Protein AF-A0A5Q0SI16-F1 (afdb_monomer_lite)

Secondary structure (DSSP, 8-state):
---HHHHTT--HHHHHHHHHHHHHHHHHHHHHHHH--S-EEEEEEEEEE--GGG--SS---TTS-EEEETTTTEEEE-EEEEEEEEEETTTTEEEEEEEEEEPPP-----

Radius of gyration: 18.66 Å; chains: 1; bounding box: 46×43×45 Å

Sequence (110 aa):
MKNISETFNLDYNLLKALEEVEKAWTNYLDKLRELIKGPVVIIIDDTFDHKEYARARNRASGQGNYIMCQAHKRFESGVQLLTIAIYDLNTKKAYMIGAFPYATREMYEW

Structure (mmCIF, N/CA/C/O backbone):
data_AF-A0A5Q0SI16-F1
#
_entry.id   AF-A0A5Q0SI16-F1
#
loop_
_atom_site.group_PDB
_atom_site.id
_atom_site.type_symbol
_atom_site.label_atom_id
_atom_site.label_alt_id
_atom_site.label_comp_id
_atom_site.label_asym_id
_atom_site.label_entity_id
_atom_site.label_seq_id
_atom_site.pdbx_PDB_ins_code
_atom_site.Cartn_x
_atom_site.Cartn_y
_atom_site.Cartn_z
_atom_site.occupancy
_atom_site.B_iso_or_equiv
_atom_site.auth_seq_id
_atom_site.auth_comp_id
_atom_site.auth_asym_id
_atom_site.auth_atom_id
_atom_site.pdbx_PDB_model_num
ATOM 1 N N . MET A 1 1 ? 31.672 2.488 -5.696 1.00 45.72 1 MET A N 1
ATOM 2 C CA . MET A 1 1 ? 30.227 2.186 -5.805 1.00 45.72 1 MET A CA 1
ATOM 3 C C . MET A 1 1 ? 29.575 3.362 -6.502 1.00 45.72 1 MET A C 1
ATOM 5 O O . MET A 1 1 ? 29.783 4.470 -6.030 1.00 45.72 1 MET A O 1
ATOM 9 N N . LYS A 1 2 ? 28.863 3.155 -7.617 1.00 50.09 2 LYS A N 1
ATOM 10 C CA . LYS A 1 2 ? 27.976 4.205 -8.146 1.00 50.09 2 LYS A CA 1
ATOM 11 C C . LYS A 1 2 ? 26.881 4.472 -7.119 1.00 50.09 2 LYS A C 1
ATOM 13 O O . LYS A 1 2 ? 26.441 3.527 -6.461 1.00 50.09 2 LYS A O 1
ATOM 18 N N . ASN A 1 3 ? 26.465 5.725 -6.967 1.00 72.19 3 ASN A N 1
ATOM 19 C CA . ASN A 1 3 ? 25.326 6.039 -6.112 1.00 72.19 3 ASN A CA 1
ATOM 20 C C . ASN A 1 3 ? 24.089 5.294 -6.654 1.00 72.19 3 ASN A C 1
ATOM 22 O O . ASN A 1 3 ? 23.943 5.112 -7.867 1.00 72.19 3 ASN A O 1
ATOM 26 N N . ILE A 1 4 ? 23.211 4.812 -5.775 1.00 69.88 4 ILE A N 1
ATOM 27 C CA . ILE A 1 4 ? 21.959 4.157 -6.181 1.00 69.88 4 ILE A CA 1
ATOM 28 C C . ILE A 1 4 ? 21.154 5.114 -7.072 1.00 69.88 4 ILE A C 1
ATOM 30 O O . ILE A 1 4 ? 20.656 4.695 -8.113 1.00 69.88 4 ILE A O 1
ATOM 34 N N . SER A 1 5 ? 21.127 6.412 -6.753 1.00 71.75 5 SER A N 1
ATOM 35 C CA . SER A 1 5 ? 20.480 7.420 -7.602 1.00 71.75 5 SER A CA 1
ATOM 36 C C . SER A 1 5 ? 21.084 7.495 -9.007 1.00 71.75 5 SER A C 1
ATOM 38 O O . SER A 1 5 ? 20.343 7.507 -9.980 1.00 71.75 5 SER A O 1
ATOM 40 N N . GLU A 1 6 ? 22.411 7.451 -9.145 1.00 71.44 6 GLU A N 1
ATOM 41 C CA . GLU A 1 6 ? 23.097 7.419 -10.448 1.00 71.44 6 GLU A CA 1
ATOM 42 C C . GLU A 1 6 ? 22.827 6.119 -11.215 1.00 71.44 6 GLU A C 1
ATOM 44 O O . GLU A 1 6 ? 22.745 6.116 -12.441 1.00 71.44 6 GLU A O 1
ATOM 49 N N . THR A 1 7 ? 22.686 5.002 -10.498 1.00 74.81 7 THR A N 1
ATOM 50 C CA . THR A 1 7 ? 22.415 3.679 -11.082 1.00 74.81 7 THR A CA 1
ATOM 51 C C . THR A 1 7 ? 21.004 3.606 -11.660 1.00 74.81 7 THR A C 1
ATOM 53 O O . THR A 1 7 ? 20.804 3.021 -12.722 1.00 74.81 7 THR A O 1
ATOM 56 N N . PHE A 1 8 ? 20.041 4.235 -10.988 1.00 75.31 8 PHE A N 1
ATOM 5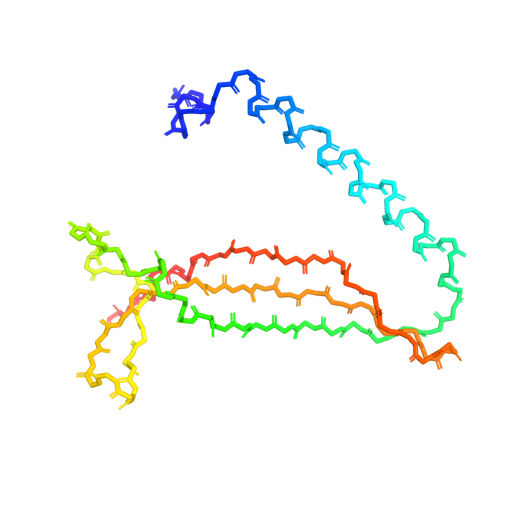7 C CA . PHE A 1 8 ? 18.641 4.301 -11.409 1.00 75.31 8 PHE A CA 1
ATOM 58 C C . PHE A 1 8 ? 18.285 5.600 -12.147 1.00 75.31 8 PHE A C 1
ATOM 60 O O . PHE A 1 8 ? 17.120 5.816 -12.468 1.00 75.31 8 PHE A O 1
ATOM 67 N N . ASN A 1 9 ? 19.277 6.447 -12.439 1.00 81.00 9 ASN A N 1
ATOM 68 C CA . ASN A 1 9 ? 19.109 7.744 -13.096 1.00 81.00 9 ASN A CA 1
ATOM 69 C C . ASN A 1 9 ? 18.030 8.626 -12.425 1.00 81.00 9 ASN A C 1
ATOM 71 O O . ASN A 1 9 ? 17.244 9.287 -13.104 1.00 81.00 9 ASN A O 1
ATOM 75 N N . LEU A 1 10 ? 17.977 8.595 -11.087 1.00 82.62 10 LEU A N 1
ATOM 76 C CA . LEU A 1 10 ? 17.044 9.374 -10.277 1.00 82.62 10 LEU A CA 1
ATOM 77 C C . LEU A 1 10 ? 17.579 10.797 -10.131 1.00 82.62 10 LEU A C 1
ATOM 79 O O . LEU A 1 10 ? 18.621 11.011 -9.505 1.00 82.62 10 LEU A O 1
ATOM 83 N N . ASP A 1 11 ? 16.864 11.767 -10.692 1.00 87.81 11 ASP A N 1
ATOM 84 C CA . ASP A 1 11 ? 17.185 13.172 -10.479 1.00 87.81 11 ASP A CA 1
ATOM 85 C C . ASP A 1 11 ? 16.697 13.672 -9.107 1.00 87.81 11 ASP A C 1
ATOM 87 O O . ASP A 1 11 ? 15.955 13.004 -8.381 1.00 87.81 11 ASP A O 1
ATOM 91 N N . TYR A 1 12 ? 17.138 14.873 -8.735 1.00 83.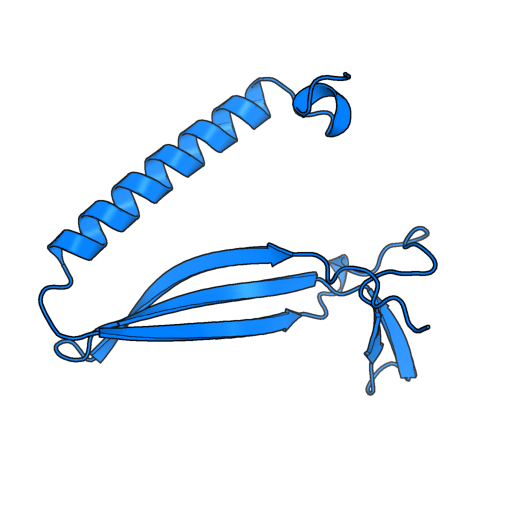50 12 TYR A N 1
ATOM 92 C CA . TYR A 1 12 ? 16.783 15.485 -7.457 1.00 83.50 12 TYR A CA 1
ATOM 93 C C . TYR A 1 12 ? 15.270 15.694 -7.282 1.00 83.50 12 TYR A C 1
ATOM 95 O O . TYR A 1 12 ? 14.756 15.551 -6.173 1.00 83.50 12 TYR A O 1
ATOM 103 N N . ASN A 1 13 ? 14.543 16.003 -8.359 1.00 88.12 13 ASN A N 1
ATOM 104 C CA . ASN A 1 13 ? 13.099 16.215 -8.285 1.00 88.12 13 ASN A CA 1
ATOM 105 C C . ASN A 1 13 ? 12.374 14.901 -7.994 1.00 88.12 13 ASN A C 1
ATOM 107 O O . ASN A 1 13 ? 11.445 14.879 -7.189 1.00 88.12 13 ASN A O 1
ATOM 111 N N . LEU A 1 14 ? 12.829 13.803 -8.597 1.00 86.25 14 LEU A N 1
ATOM 112 C CA . LEU A 1 14 ? 12.304 12.472 -8.333 1.00 86.25 14 LEU A CA 1
ATOM 113 C C . LEU A 1 14 ? 12.601 12.029 -6.898 1.00 86.25 14 LEU A C 1
ATOM 115 O O . LEU A 1 14 ? 11.709 11.518 -6.229 1.00 86.25 14 LEU A O 1
ATOM 119 N N . LEU A 1 15 ? 13.810 12.282 -6.389 1.00 86.31 15 LEU A N 1
ATOM 120 C CA . LEU A 1 15 ? 14.147 12.001 -4.987 1.00 86.31 15 LEU A CA 1
ATOM 121 C C . LEU A 1 15 ? 13.258 12.788 -4.017 1.00 86.31 15 LEU A C 1
ATOM 123 O O . LEU A 1 15 ? 12.743 12.219 -3.057 1.00 86.31 15 LEU A O 1
ATOM 127 N N . LYS A 1 16 ? 13.018 14.071 -4.296 1.00 89.75 16 LYS A N 1
ATOM 128 C CA . LYS A 1 16 ? 12.120 14.903 -3.490 1.00 89.75 16 LYS A CA 1
ATOM 129 C C . LYS A 1 16 ? 10.673 14.401 -3.533 1.00 89.75 16 LYS A C 1
ATOM 131 O O . LYS A 1 16 ? 10.017 14.345 -2.499 1.00 89.75 16 LYS A O 1
ATOM 136 N N . ALA A 1 17 ? 10.187 13.997 -4.706 1.00 89.38 17 ALA A N 1
ATOM 137 C CA . ALA A 1 17 ? 8.854 13.415 -4.842 1.00 89.38 17 ALA A CA 1
ATOM 138 C C . ALA A 1 17 ? 8.718 12.107 -4.043 1.00 89.38 17 ALA A C 1
ATOM 140 O O . ALA A 1 17 ? 7.698 11.892 -3.394 1.00 89.38 17 ALA A O 1
ATOM 141 N N . LEU A 1 18 ? 9.750 11.255 -4.036 1.00 88.12 18 LEU A N 1
ATOM 142 C CA . LEU A 1 18 ? 9.771 10.035 -3.222 1.00 88.12 18 LEU A CA 1
ATOM 143 C C . LEU A 1 18 ? 9.723 10.345 -1.720 1.00 88.12 18 LEU A C 1
ATOM 145 O O . LEU A 1 18 ? 8.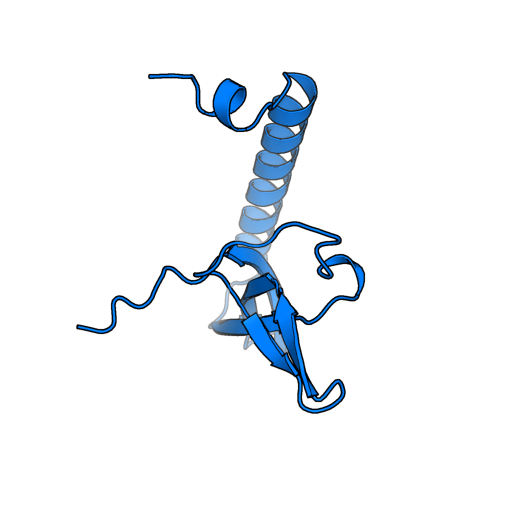971 9.697 -0.998 1.00 88.12 18 LEU A O 1
ATOM 149 N N . GLU A 1 19 ? 10.455 11.361 -1.258 1.00 89.69 19 GLU A N 1
ATOM 150 C CA . GLU A 1 19 ? 10.413 11.809 0.141 1.00 89.69 19 GLU A CA 1
ATOM 151 C C . GLU A 1 19 ? 9.016 12.329 0.535 1.00 89.69 19 GLU A C 1
ATOM 153 O O . GLU A 1 19 ? 8.513 12.050 1.625 1.00 89.69 19 GLU A O 1
ATOM 158 N N . GLU A 1 20 ? 8.351 13.076 -0.349 1.00 93.81 20 GLU A N 1
ATOM 159 C CA . GLU A 1 20 ? 6.977 13.541 -0.122 1.00 93.81 20 GLU A CA 1
ATOM 160 C C . GLU A 1 20 ? 5.979 12.375 -0.064 1.00 93.81 20 GLU A C 1
ATOM 162 O O . GLU A 1 20 ? 5.102 12.360 0.806 1.00 93.81 20 GLU A O 1
ATOM 167 N N . VAL A 1 21 ? 6.143 11.370 -0.931 1.00 89.88 21 VAL A N 1
ATOM 168 C CA . VAL A 1 21 ? 5.352 10.131 -0.900 1.00 89.88 21 VAL A CA 1
ATOM 169 C C . VAL A 1 21 ? 5.580 9.374 0.408 1.00 89.88 21 VAL A C 1
ATOM 171 O O . VAL A 1 21 ? 4.606 8.959 1.032 1.00 89.88 21 VAL A O 1
ATOM 174 N N . GLU A 1 22 ? 6.822 9.241 0.873 1.00 90.06 22 GLU A N 1
ATOM 175 C CA . GLU A 1 22 ? 7.157 8.586 2.145 1.00 90.06 22 GLU A CA 1
ATOM 176 C C . GLU A 1 22 ? 6.514 9.295 3.347 1.00 90.06 22 GLU A C 1
ATOM 178 O O . GLU A 1 22 ? 5.928 8.652 4.226 1.00 90.06 22 GLU A O 1
ATOM 183 N N . LYS A 1 23 ? 6.547 10.632 3.373 1.00 94.62 23 LYS A N 1
ATOM 184 C CA . LYS A 1 23 ? 5.883 11.429 4.418 1.00 94.62 23 LYS A CA 1
ATOM 185 C C . LYS A 1 23 ? 4.369 11.250 4.394 1.00 94.62 23 LYS A C 1
ATOM 187 O O . LYS A 1 23 ? 3.755 11.042 5.441 1.00 94.62 23 LYS A O 1
ATOM 192 N N . ALA A 1 24 ? 3.754 11.321 3.214 1.00 93.00 24 ALA A N 1
ATOM 193 C CA . ALA A 1 24 ? 2.316 11.109 3.059 1.00 93.00 24 ALA A CA 1
ATOM 194 C C . ALA A 1 24 ? 1.910 9.694 3.495 1.00 93.00 24 ALA A C 1
ATOM 196 O O . ALA A 1 24 ? 0.903 9.521 4.185 1.00 93.00 24 ALA A O 1
ATOM 197 N N . TRP A 1 25 ? 2.729 8.707 3.139 1.00 91.56 25 TRP A N 1
ATOM 198 C CA . TRP A 1 25 ? 2.558 7.315 3.514 1.00 91.56 25 TRP A CA 1
ATOM 199 C C . TRP A 1 25 ? 2.610 7.112 5.033 1.00 91.56 25 TRP A C 1
ATOM 201 O O . TRP A 1 25 ? 1.700 6.524 5.615 1.00 91.56 25 TRP A O 1
ATOM 211 N N . THR A 1 26 ? 3.617 7.681 5.695 1.00 92.62 26 THR A N 1
ATOM 212 C CA . THR A 1 26 ? 3.757 7.636 7.160 1.00 92.62 26 THR A CA 1
ATOM 213 C C . THR A 1 26 ? 2.543 8.258 7.855 1.00 92.62 26 THR A C 1
ATOM 215 O O . THR A 1 26 ? 1.914 7.622 8.699 1.00 92.62 26 THR A O 1
ATOM 218 N N . ASN A 1 27 ? 2.124 9.450 7.417 1.00 95.81 27 ASN A N 1
ATOM 219 C CA . ASN A 1 27 ? 0.941 10.126 7.956 1.00 95.81 27 ASN A CA 1
ATOM 220 C C . ASN A 1 27 ? -0.349 9.305 7.783 1.00 95.81 27 ASN A C 1
ATOM 222 O O . ASN A 1 27 ? -1.248 9.364 8.624 1.00 95.81 27 ASN A O 1
ATOM 226 N N . TYR A 1 28 ? -0.476 8.565 6.679 1.00 92.69 28 TYR A N 1
ATOM 227 C CA . TYR A 1 28 ? -1.606 7.668 6.453 1.00 92.69 28 TYR A CA 1
ATOM 228 C C . TYR A 1 28 ? -1.618 6.508 7.458 1.00 92.69 28 TYR A C 1
ATOM 230 O O . TYR A 1 28 ? -2.660 6.236 8.060 1.00 92.69 28 TYR A O 1
ATOM 238 N N . LEU A 1 29 ? -0.468 5.869 7.683 1.00 91.88 29 LEU A N 1
ATOM 239 C CA . LEU A 1 29 ? -0.329 4.776 8.648 1.00 91.88 29 LEU A CA 1
ATOM 240 C C . LEU A 1 29 ? -0.645 5.214 10.080 1.00 91.88 29 LEU A C 1
ATOM 242 O O . LEU A 1 29 ? -1.358 4.502 10.792 1.00 91.88 29 LEU A O 1
ATOM 246 N N . ASP A 1 30 ? -0.184 6.396 10.485 1.00 94.31 30 ASP A N 1
ATOM 247 C CA . ASP A 1 30 ? -0.476 6.944 11.812 1.00 94.31 30 ASP A CA 1
ATOM 248 C C . ASP A 1 30 ? -1.982 7.152 12.012 1.00 94.31 30 ASP A C 1
ATOM 250 O O . ASP A 1 30 ? -2.553 6.706 13.012 1.00 94.31 30 ASP A O 1
ATOM 254 N N . LYS A 1 31 ? -2.672 7.713 11.010 1.00 93.88 31 LYS A N 1
ATOM 255 C CA . LYS A 1 31 ? -4.136 7.863 11.041 1.00 93.88 31 LYS A CA 1
ATOM 256 C C . LYS A 1 31 ? -4.865 6.524 11.086 1.00 93.88 31 LYS A C 1
ATOM 258 O O . LYS A 1 31 ? -5.857 6.396 11.802 1.00 93.88 31 LYS A O 1
ATOM 263 N N . LEU A 1 32 ? -4.396 5.512 10.353 1.00 91.12 32 LEU A N 1
ATOM 264 C CA . LEU A 1 32 ? -4.977 4.169 10.436 1.00 91.12 32 LEU A CA 1
ATOM 265 C C . LEU A 1 32 ? -4.828 3.575 11.839 1.00 91.12 32 LEU A C 1
ATOM 267 O O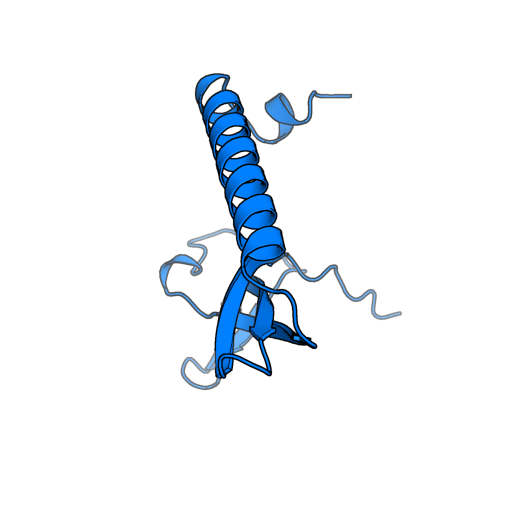 . LEU A 1 32 ? -5.774 2.975 12.345 1.00 91.12 32 LEU A O 1
ATOM 271 N N . ARG A 1 33 ? -3.684 3.773 12.499 1.00 89.88 33 ARG A N 1
ATOM 272 C CA . ARG A 1 33 ? -3.454 3.319 13.880 1.00 89.88 33 ARG A CA 1
ATOM 273 C C . ARG A 1 33 ? -4.355 4.035 14.890 1.00 89.88 33 ARG A C 1
ATOM 275 O O . ARG A 1 33 ? -4.757 3.468 15.913 1.00 89.88 33 ARG A O 1
ATOM 282 N N . GLU A 1 34 ? -4.688 5.292 14.631 1.00 93.31 34 GLU A N 1
ATOM 283 C CA . GLU A 1 34 ? -5.680 6.019 15.419 1.00 93.31 34 GLU A CA 1
ATOM 284 C C . GLU A 1 34 ? -7.094 5.474 15.205 1.00 93.31 34 GLU A C 1
ATOM 286 O O . GLU A 1 34 ? -7.829 5.307 16.176 1.00 93.31 34 GLU A O 1
ATOM 291 N N . LEU A 1 35 ? -7.447 5.142 13.966 1.00 91.88 35 LEU A N 1
ATOM 292 C CA . LEU A 1 35 ? -8.775 4.673 13.580 1.00 91.88 35 LEU A CA 1
ATOM 293 C C . LEU A 1 35 ? -9.059 3.229 14.031 1.00 91.88 35 LEU A C 1
ATOM 295 O O . LEU A 1 35 ? -10.151 2.919 14.506 1.00 91.88 35 LEU A O 1
ATOM 299 N N . ILE A 1 36 ? -8.082 2.337 13.877 1.00 91.25 36 ILE A N 1
ATOM 300 C CA . ILE A 1 36 ? -8.243 0.895 14.062 1.00 91.25 36 ILE A CA 1
ATOM 301 C C . ILE A 1 36 ? -7.821 0.525 15.484 1.00 91.25 36 ILE A C 1
ATOM 303 O O . ILE A 1 36 ? -6.640 0.388 15.794 1.00 91.25 36 ILE A O 1
ATOM 307 N N . LYS A 1 37 ? -8.807 0.389 16.375 1.00 90.00 37 LYS A N 1
ATOM 308 C CA . LYS A 1 37 ? -8.595 0.032 17.793 1.00 90.00 37 LYS A CA 1
ATOM 309 C C . LYS A 1 37 ? -8.865 -1.439 18.117 1.00 90.00 37 LYS A C 1
ATOM 311 O O . LYS A 1 37 ? -8.548 -1.889 19.213 1.00 90.00 37 LYS A O 1
ATOM 316 N N . GLY A 1 38 ? -9.505 -2.152 17.195 1.00 87.44 38 GLY A N 1
ATOM 317 C CA . GLY A 1 38 ? -9.994 -3.513 17.381 1.00 87.44 38 GLY A CA 1
ATOM 318 C C . GLY A 1 38 ? -9.084 -4.597 16.811 1.00 87.44 38 GLY A C 1
ATOM 319 O O . GLY A 1 38 ? -8.025 -4.300 16.259 1.00 87.44 38 GLY A O 1
ATOM 320 N N . PRO A 1 39 ? -9.511 -5.865 16.916 1.00 92.88 39 PRO A N 1
ATOM 321 C CA . PRO A 1 39 ? -8.831 -6.962 16.251 1.00 92.88 39 PRO A CA 1
ATOM 322 C C . PRO A 1 39 ? -8.899 -6.796 14.726 1.00 92.88 39 PRO A C 1
ATOM 324 O O . PRO A 1 39 ? -9.918 -6.389 14.162 1.00 92.88 39 PRO A O 1
ATOM 327 N N . VAL A 1 40 ? -7.799 -7.142 14.063 1.00 93.88 40 VAL A N 1
ATOM 328 C CA . VAL A 1 40 ? -7.623 -6.999 12.615 1.00 93.88 40 VAL A CA 1
ATOM 329 C C . VAL A 1 40 ? -7.264 -8.327 11.968 1.00 93.88 40 VAL A C 1
ATOM 331 O O . VAL A 1 40 ? -6.645 -9.186 12.594 1.00 93.88 40 VAL A O 1
ATOM 334 N N . VAL A 1 41 ? -7.604 -8.465 10.691 1.00 94.88 41 VAL A N 1
ATOM 335 C CA . VAL A 1 41 ? -7.059 -9.491 9.797 1.00 94.88 41 VAL A CA 1
ATOM 336 C C . VAL A 1 41 ? -6.129 -8.804 8.807 1.00 94.88 41 VAL A C 1
ATOM 338 O O . VAL A 1 41 ? -6.500 -7.797 8.208 1.00 94.88 41 VAL A O 1
ATOM 341 N N . ILE A 1 42 ? -4.926 -9.342 8.634 1.00 92.06 42 ILE A N 1
ATOM 342 C CA . ILE A 1 42 ? -4.002 -8.888 7.595 1.00 92.06 42 ILE A CA 1
ATOM 343 C C . ILE A 1 42 ? -4.250 -9.748 6.361 1.00 92.06 42 ILE A C 1
ATOM 345 O O . ILE A 1 42 ? -4.149 -10.972 6.421 1.00 92.06 42 ILE A O 1
ATOM 349 N N . ILE A 1 43 ? -4.593 -9.097 5.258 1.00 90.62 43 ILE A N 1
ATOM 350 C CA . ILE A 1 43 ? -4.746 -9.716 3.948 1.00 90.62 43 ILE A CA 1
ATOM 351 C C . ILE A 1 43 ? -3.469 -9.417 3.177 1.00 90.62 43 ILE A C 1
ATOM 353 O O . ILE A 1 43 ? -3.129 -8.253 2.961 1.00 90.62 43 ILE A O 1
ATOM 357 N N . ILE A 1 44 ? -2.766 -10.475 2.793 1.00 87.19 44 ILE A N 1
ATOM 358 C CA . ILE A 1 44 ? -1.622 -10.409 1.893 1.00 87.19 44 ILE A CA 1
ATOM 359 C C . ILE A 1 44 ? -2.078 -11.066 0.604 1.00 87.19 44 ILE A C 1
ATOM 361 O O . ILE A 1 44 ? -2.419 -12.248 0.601 1.00 87.19 44 ILE A O 1
ATOM 365 N N . ASP A 1 45 ? -2.126 -10.275 -0.455 1.00 83.12 45 ASP A N 1
ATOM 366 C CA . ASP A 1 45 ? -2.505 -10.724 -1.779 1.00 83.12 45 ASP A CA 1
ATOM 367 C C . ASP A 1 45 ? -1.316 -10.574 -2.718 1.00 83.12 45 ASP A C 1
ATOM 369 O O . ASP A 1 45 ? -0.777 -9.483 -2.906 1.00 83.12 45 ASP A O 1
ATOM 373 N N . ASP A 1 46 ? -0.889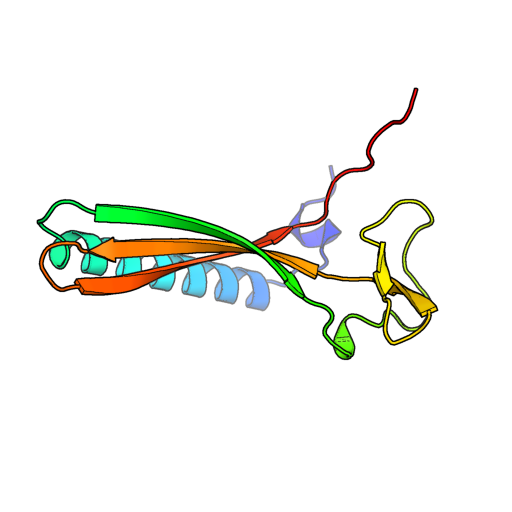 -11.696 -3.273 1.00 77.75 46 ASP A N 1
ATOM 374 C CA . ASP A 1 46 ? 0.202 -11.762 -4.229 1.00 77.75 46 ASP A CA 1
ATOM 375 C C . ASP A 1 46 ? -0.395 -11.897 -5.628 1.00 77.75 46 ASP A C 1
ATOM 377 O O . ASP A 1 46 ? -0.569 -12.996 -6.161 1.00 77.75 46 ASP A O 1
ATOM 381 N N . THR A 1 47 ? -0.801 -10.754 -6.184 1.00 68.38 47 THR A N 1
ATOM 382 C CA . THR A 1 47 ? -1.478 -10.712 -7.477 1.00 68.38 47 THR A CA 1
ATOM 383 C C . THR A 1 47 ? -0.471 -10.514 -8.600 1.00 68.38 47 THR A C 1
ATOM 385 O O . THR A 1 47 ? 0.375 -9.615 -8.593 1.00 68.38 47 THR A O 1
ATOM 388 N N . PHE A 1 48 ? -0.619 -11.340 -9.631 1.00 65.69 48 PHE A N 1
ATOM 389 C CA . PHE A 1 48 ? 0.070 -11.182 -10.900 1.00 65.69 48 PHE A CA 1
ATOM 390 C C . PHE A 1 48 ? -0.831 -10.427 -11.880 1.00 65.69 48 PHE A C 1
ATOM 392 O O . PHE A 1 48 ? -1.903 -10.924 -12.234 1.00 65.69 48 PHE A O 1
ATOM 399 N N . ASP A 1 49 ? -0.402 -9.252 -12.350 1.00 60.72 49 ASP A N 1
ATOM 400 C CA . ASP A 1 49 ? -1.169 -8.477 -13.330 1.00 60.72 49 ASP A CA 1
ATOM 401 C C . ASP A 1 49 ? -0.484 -8.446 -14.705 1.00 60.72 49 ASP A C 1
ATOM 403 O O . ASP A 1 49 ? 0.711 -8.164 -14.854 1.00 60.72 49 ASP A O 1
ATOM 407 N N . HIS A 1 50 ? -1.284 -8.718 -15.733 1.00 55.06 50 HIS A N 1
ATOM 408 C CA . HIS A 1 50 ? -0.905 -8.766 -17.139 1.00 55.06 50 HIS A CA 1
ATOM 409 C C . HIS A 1 50 ? -1.343 -7.469 -17.835 1.00 55.06 50 HIS A C 1
ATOM 411 O O . HIS A 1 50 ? -2.186 -7.458 -18.731 1.00 55.06 50 HIS A O 1
ATOM 417 N N . LYS A 1 51 ? -0.792 -6.322 -17.426 1.00 52.50 51 LYS A N 1
ATOM 418 C CA . LYS A 1 51 ? -1.174 -5.045 -18.051 1.00 52.50 51 LYS A CA 1
ATOM 419 C C . LYS A 1 51 ? -0.593 -4.953 -19.463 1.00 52.50 51 LYS A C 1
ATOM 421 O O . LYS A 1 51 ? 0.572 -5.271 -19.683 1.00 52.50 51 LYS A O 1
ATOM 426 N N . GLU A 1 52 ? -1.351 -4.416 -20.421 1.00 49.22 52 GLU A N 1
ATOM 427 C CA . GLU A 1 52 ? -0.862 -4.239 -21.799 1.00 49.22 52 GLU A CA 1
ATOM 428 C C . GLU A 1 52 ? 0.402 -3.368 -21.899 1.00 49.22 52 GLU A C 1
ATOM 430 O O . GLU A 1 52 ? 1.202 -3.566 -22.810 1.00 49.22 52 GLU A O 1
ATOM 435 N N . TYR A 1 53 ? 0.621 -2.436 -20.964 1.00 48.97 53 TYR A N 1
ATOM 436 C CA . TYR A 1 53 ? 1.851 -1.635 -20.910 1.00 48.97 53 TYR A CA 1
ATOM 437 C C . TYR A 1 53 ? 3.067 -2.423 -20.408 1.00 48.97 53 TYR A C 1
ATOM 439 O O . TYR A 1 53 ? 4.197 -2.005 -20.641 1.00 48.97 53 TYR A O 1
ATOM 447 N N . ALA A 1 54 ? 2.855 -3.553 -19.723 1.00 45.34 54 ALA A N 1
ATOM 448 C CA . ALA A 1 54 ? 3.922 -4.460 -19.316 1.00 45.34 54 ALA A CA 1
ATOM 449 C C . ALA A 1 54 ? 4.443 -5.280 -20.504 1.00 45.34 54 ALA A C 1
ATOM 451 O O . ALA A 1 54 ? 5.438 -5.984 -20.355 1.00 45.34 54 ALA A O 1
ATOM 452 N N . ARG A 1 55 ? 3.836 -5.150 -21.700 1.00 49.81 55 ARG A N 1
ATOM 453 C CA . ARG A 1 55 ? 4.423 -5.594 -22.969 1.00 49.81 55 ARG A CA 1
ATOM 454 C C . ARG A 1 55 ? 5.709 -4.810 -23.201 1.00 49.81 55 ARG A C 1
ATOM 456 O O . ARG A 1 55 ? 5.700 -3.743 -23.817 1.00 49.81 55 ARG A O 1
ATOM 463 N N . ALA A 1 56 ? 6.830 -5.344 -22.735 1.00 45.81 56 ALA A N 1
ATOM 464 C CA . ALA A 1 56 ? 8.125 -4.807 -23.091 1.00 45.81 56 ALA A CA 1
ATOM 465 C C . ALA A 1 56 ? 8.301 -4.952 -24.610 1.00 45.81 56 ALA A C 1
ATOM 467 O O . ALA A 1 56 ? 8.604 -6.030 -25.122 1.00 45.81 56 ALA A O 1
ATOM 468 N N . ARG A 1 57 ? 8.093 -3.866 -25.364 1.00 43.59 57 ARG A N 1
ATOM 469 C CA . ARG A 1 57 ? 8.529 -3.815 -26.760 1.00 43.59 57 ARG A CA 1
ATOM 470 C C . ARG A 1 57 ? 10.057 -3.815 -26.744 1.00 43.59 57 ARG A C 1
ATOM 472 O O . ARG A 1 57 ? 10.691 -2.818 -26.419 1.00 43.59 57 ARG A O 1
ATOM 479 N N . ASN A 1 58 ? 10.613 -4.968 -27.101 1.00 43.91 58 ASN A N 1
ATOM 480 C CA . ASN A 1 58 ? 12.013 -5.224 -27.434 1.00 43.91 58 ASN A CA 1
ATOM 481 C C . ASN A 1 58 ? 13.055 -5.347 -26.315 1.00 43.91 58 ASN A C 1
ATOM 483 O O . ASN A 1 58 ? 14.223 -5.436 -26.677 1.00 43.91 58 ASN A O 1
ATOM 487 N N . ARG A 1 59 ? 12.712 -5.451 -25.020 1.00 47.50 59 ARG A N 1
ATOM 488 C CA . ARG A 1 59 ? 13.650 -5.970 -23.992 1.00 47.50 59 ARG A CA 1
ATOM 489 C C . ARG A 1 59 ? 12.939 -6.538 -22.762 1.00 47.50 59 ARG A C 1
ATOM 491 O O . ARG A 1 59 ? 12.432 -5.776 -21.952 1.00 47.50 59 ARG A O 1
ATOM 498 N N . ALA A 1 60 ? 13.029 -7.847 -22.563 1.00 43.28 60 ALA A N 1
ATOM 499 C CA . ALA A 1 60 ? 13.001 -8.459 -21.238 1.00 43.28 60 ALA A CA 1
ATOM 500 C C . ALA A 1 60 ? 13.920 -9.703 -21.275 1.00 43.28 60 ALA A C 1
ATOM 502 O O . ALA A 1 60 ? 14.013 -10.382 -22.298 1.00 43.28 60 ALA A O 1
ATOM 503 N N . SER A 1 61 ? 14.724 -9.896 -20.224 1.00 40.38 61 SER A N 1
ATOM 504 C CA . SER A 1 61 ? 15.868 -10.826 -20.178 1.00 40.38 61 SER A CA 1
ATOM 505 C C . SER A 1 61 ? 15.449 -12.296 -20.297 1.00 40.38 61 SER A C 1
ATOM 507 O O . SER A 1 61 ? 14.287 -12.629 -20.091 1.00 40.38 61 SER A O 1
ATOM 509 N N . GLY A 1 62 ? 16.397 -13.194 -20.585 1.00 41.94 62 GLY A N 1
ATOM 510 C CA . GLY A 1 62 ? 16.152 -14.640 -20.702 1.00 41.94 62 GLY A CA 1
ATOM 511 C C . GLY A 1 62 ? 15.778 -15.367 -19.398 1.00 41.94 62 GLY A C 1
ATOM 512 O O . GLY A 1 62 ? 15.736 -16.590 -19.406 1.00 41.94 62 GLY A O 1
ATOM 513 N N . GLN A 1 63 ? 15.541 -14.645 -18.295 1.00 46.38 63 GLN A N 1
ATOM 514 C CA . GLN A 1 63 ? 15.439 -15.180 -16.928 1.00 46.38 63 GLN A CA 1
ATOM 515 C C . GLN A 1 63 ? 14.427 -14.409 -16.024 1.00 46.38 63 GLN A C 1
ATOM 517 O O . GLN A 1 63 ? 14.519 -14.457 -14.802 1.00 46.38 63 GLN A O 1
ATOM 522 N N . GLY A 1 64 ? 13.475 -13.649 -16.593 1.00 50.25 64 GLY A N 1
ATOM 523 C CA . GLY A 1 64 ? 12.539 -12.774 -15.844 1.00 50.25 64 GLY A CA 1
ATOM 524 C C . GLY A 1 64 ? 11.077 -13.256 -15.741 1.00 50.25 64 GLY A C 1
ATOM 525 O O . GLY A 1 64 ? 10.725 -14.293 -16.287 1.00 50.25 64 GLY A O 1
ATOM 526 N N . ASN A 1 65 ? 10.223 -12.475 -15.056 1.00 55.44 65 ASN A N 1
ATOM 527 C CA . ASN A 1 65 ? 8.786 -12.706 -14.786 1.00 55.44 65 ASN A CA 1
ATOM 528 C C . ASN A 1 65 ? 7.916 -12.906 -16.047 1.00 55.44 65 ASN A C 1
ATOM 530 O O . ASN A 1 65 ? 7.184 -11.998 -16.458 1.00 55.44 65 ASN A O 1
ATOM 534 N N . TYR A 1 66 ? 7.955 -14.095 -16.644 1.00 57.16 66 TYR A N 1
ATOM 535 C CA . TYR A 1 66 ? 7.058 -14.480 -17.727 1.00 57.16 66 TYR A CA 1
ATOM 536 C C . TYR A 1 66 ? 6.074 -15.548 -17.270 1.00 57.16 66 TYR A C 1
ATOM 538 O O . TYR A 1 66 ? 6.470 -16.603 -16.782 1.00 57.16 66 TYR A O 1
ATOM 546 N N . ILE A 1 67 ? 4.787 -15.310 -17.503 1.00 58.69 67 ILE A N 1
ATOM 547 C CA . ILE A 1 67 ? 3.749 -16.336 -17.383 1.00 58.69 67 ILE A CA 1
ATOM 548 C C . ILE A 1 67 ? 3.273 -16.727 -18.779 1.00 58.69 67 ILE A C 1
ATOM 550 O O . ILE A 1 67 ? 3.134 -15.878 -19.664 1.00 58.69 67 ILE A O 1
ATOM 554 N N . MET A 1 68 ? 3.020 -18.019 -18.990 1.00 63.44 68 MET A N 1
ATOM 555 C CA . MET A 1 68 ? 2.313 -18.485 -20.180 1.00 63.44 68 MET A CA 1
ATOM 556 C C . MET A 1 68 ? 0.869 -17.973 -20.119 1.00 63.44 68 MET A C 1
ATOM 558 O O . MET A 1 68 ? 0.040 -18.495 -19.371 1.00 63.44 68 MET A O 1
ATOM 562 N N . CYS A 1 69 ? 0.560 -16.951 -20.913 1.00 63.59 69 CYS A N 1
ATOM 563 C CA . CYS A 1 69 ? -0.787 -16.412 -21.006 1.00 63.59 69 CYS A CA 1
ATOM 564 C C . CYS A 1 69 ? -1.665 -17.371 -21.820 1.00 63.59 69 CYS A C 1
ATOM 566 O O . CYS A 1 69 ? -1.456 -17.543 -23.021 1.00 63.59 69 CYS A O 1
ATOM 568 N N . GLN A 1 70 ? -2.667 -17.984 -21.182 1.00 66.00 70 GLN A N 1
ATOM 569 C CA . GLN A 1 70 ? -3.558 -18.957 -21.833 1.00 66.00 70 GLN A CA 1
ATOM 570 C C . GLN A 1 70 ? -4.387 -18.334 -22.968 1.00 66.00 70 GLN A C 1
ATOM 572 O O . GLN A 1 70 ? -4.648 -18.992 -23.974 1.00 66.00 70 GLN A O 1
ATOM 577 N N . ALA A 1 71 ? -4.749 -17.052 -22.845 1.00 70.81 71 ALA A N 1
ATOM 578 C CA . ALA A 1 71 ? -5.495 -16.331 -23.873 1.00 70.81 71 ALA A CA 1
ATOM 579 C C . ALA A 1 71 ? -4.644 -16.057 -25.126 1.00 70.81 71 ALA A C 1
ATOM 581 O O . ALA A 1 71 ? -5.101 -16.263 -26.249 1.00 70.81 71 ALA A O 1
ATOM 582 N N . HIS A 1 72 ? -3.393 -15.625 -24.941 1.00 65.69 72 HIS A N 1
ATOM 583 C CA . HIS A 1 72 ? -2.500 -15.238 -26.040 1.00 65.69 72 HIS A CA 1
ATOM 584 C C . HIS A 1 72 ? -1.572 -16.366 -26.514 1.00 65.69 72 HIS A C 1
ATOM 586 O O . HIS A 1 72 ? -0.867 -16.194 -27.507 1.00 65.69 72 HIS A O 1
ATOM 592 N N . LYS A 1 73 ? -1.562 -17.508 -25.816 1.00 71.94 73 LYS A N 1
ATOM 593 C CA . LYS A 1 73 ? -0.722 -18.686 -26.087 1.00 71.94 73 LYS A CA 1
ATOM 594 C C . LYS A 1 73 ? 0.771 -18.359 -26.232 1.00 71.94 73 LYS A C 1
ATOM 596 O O . LYS A 1 73 ? 1.456 -18.921 -27.084 1.00 71.94 73 LYS A O 1
ATOM 601 N N . ARG A 1 74 ? 1.278 -17.434 -25.413 1.00 63.22 74 ARG A N 1
ATOM 602 C CA . ARG A 1 74 ? 2.699 -17.055 -25.371 1.00 63.22 74 ARG A CA 1
ATOM 603 C C . ARG A 1 74 ? 3.114 -16.595 -23.978 1.00 63.22 74 ARG A C 1
ATOM 605 O O . ARG A 1 74 ? 2.270 -16.199 -23.176 1.00 63.22 74 ARG A O 1
ATOM 612 N N . PHE A 1 75 ? 4.419 -16.612 -23.728 1.00 62.78 75 PHE A N 1
ATOM 613 C CA . PHE A 1 75 ? 5.023 -16.022 -22.537 1.00 62.78 75 PHE A CA 1
ATOM 614 C C . PHE A 1 75 ? 4.951 -14.493 -22.605 1.00 62.78 75 PHE A C 1
ATOM 616 O O . PHE A 1 75 ? 5.395 -13.892 -23.585 1.00 62.78 75 PHE A O 1
ATOM 623 N N . GLU A 1 76 ? 4.379 -13.865 -21.577 1.00 58.66 76 GLU A N 1
ATOM 624 C CA . GLU A 1 76 ? 4.242 -12.407 -21.482 1.00 58.66 76 GLU A CA 1
ATOM 625 C C . GLU A 1 76 ? 4.879 -11.892 -20.193 1.00 58.66 76 GLU A C 1
ATOM 627 O O . GLU A 1 76 ? 4.744 -12.511 -19.137 1.00 58.66 76 GLU A O 1
ATOM 632 N N . SER A 1 77 ? 5.598 -10.772 -20.298 1.00 59.66 77 SER A N 1
ATOM 633 C CA . SER A 1 77 ? 6.206 -10.096 -19.156 1.00 59.66 77 SER A CA 1
ATOM 634 C C . SER A 1 77 ? 5.116 -9.491 -18.278 1.00 59.66 77 SER A C 1
ATOM 636 O O . SER A 1 77 ? 4.296 -8.707 -18.762 1.00 59.66 77 SER A O 1
ATOM 638 N N . GLY A 1 78 ? 5.110 -9.843 -16.996 1.00 59.97 78 GLY A N 1
ATOM 639 C CA . GLY A 1 78 ? 4.159 -9.307 -16.026 1.00 59.97 78 GLY A CA 1
ATOM 640 C C . GLY A 1 78 ? 4.838 -8.615 -14.854 1.00 59.97 78 GLY A C 1
ATOM 641 O O . GLY A 1 78 ? 6.028 -8.800 -14.586 1.00 59.97 78 GLY A O 1
ATOM 642 N N . VAL A 1 79 ? 4.056 -7.800 -14.155 1.00 63.66 79 VAL A N 1
ATOM 643 C CA . VAL A 1 79 ? 4.458 -7.193 -12.887 1.00 63.66 79 VAL A CA 1
ATOM 644 C C . VAL A 1 79 ? 3.766 -7.982 -11.786 1.00 63.66 79 VAL A C 1
ATOM 646 O O . VAL A 1 79 ? 2.542 -8.113 -11.799 1.00 63.66 79 VAL A O 1
ATOM 649 N N . GLN A 1 80 ? 4.546 -8.513 -10.848 1.00 71.00 80 GLN A N 1
ATOM 650 C CA . GLN A 1 80 ? 3.990 -9.049 -9.611 1.00 71.00 80 GLN A CA 1
ATOM 651 C C . GLN A 1 80 ? 3.796 -7.904 -8.637 1.00 71.00 80 GLN A C 1
ATOM 653 O O . GLN A 1 80 ? 4.658 -7.027 -8.510 1.00 71.00 80 GLN A O 1
ATOM 658 N N . LEU A 1 81 ? 2.648 -7.908 -7.975 1.00 75.12 81 LEU A N 1
ATOM 659 C CA . LEU A 1 81 ? 2.271 -6.899 -7.012 1.00 75.12 81 LEU A CA 1
ATOM 660 C C . LEU A 1 81 ? 1.897 -7.586 -5.708 1.00 75.12 81 LEU A C 1
ATOM 662 O O . LEU A 1 81 ? 0.880 -8.270 -5.620 1.00 75.12 81 LEU A O 1
ATOM 666 N N . LEU A 1 82 ? 2.697 -7.339 -4.678 1.00 82.94 82 LEU A N 1
ATOM 667 C CA . LEU A 1 82 ? 2.342 -7.716 -3.323 1.00 82.94 82 LEU A CA 1
ATOM 668 C C . LEU A 1 82 ? 1.456 -6.621 -2.736 1.00 82.94 82 LEU A C 1
ATOM 670 O O . LEU A 1 82 ? 1.935 -5.533 -2.412 1.00 82.94 82 LEU A O 1
ATOM 674 N N . THR A 1 83 ? 0.169 -6.901 -2.600 1.00 88.50 83 THR A N 1
ATOM 675 C CA . THR A 1 83 ? -0.798 -5.999 -1.979 1.00 88.50 83 THR A CA 1
ATOM 676 C C . THR A 1 83 ? -1.027 -6.412 -0.533 1.00 88.50 83 THR A C 1
ATOM 678 O O . THR A 1 83 ? -1.249 -7.581 -0.229 1.00 88.50 83 THR A O 1
ATOM 681 N N . ILE A 1 84 ? -0.986 -5.445 0.379 1.00 92.00 84 ILE A N 1
ATOM 682 C CA . ILE A 1 84 ? -1.240 -5.667 1.801 1.00 92.00 84 ILE A CA 1
ATOM 683 C C . ILE A 1 84 ? -2.421 -4.797 2.215 1.00 92.00 84 ILE A C 1
ATOM 685 O O . ILE A 1 84 ? -2.425 -3.587 1.985 1.00 92.00 84 ILE A O 1
ATOM 689 N N . ALA A 1 85 ? -3.418 -5.398 2.855 1.00 93.31 85 ALA A N 1
ATOM 690 C CA . ALA A 1 85 ? -4.565 -4.697 3.414 1.00 93.31 85 ALA A CA 1
ATOM 691 C C . ALA A 1 85 ? -4.830 -5.128 4.863 1.00 93.31 85 ALA A C 1
ATOM 693 O O . ALA A 1 85 ? -4.661 -6.291 5.221 1.00 93.31 85 ALA A O 1
ATOM 694 N N . ILE A 1 86 ? -5.275 -4.193 5.702 1.00 94.38 86 ILE A N 1
ATOM 695 C CA . ILE A 1 86 ? -5.863 -4.490 7.011 1.00 94.38 86 ILE A CA 1
ATOM 696 C C . ILE A 1 86 ? -7.375 -4.529 6.854 1.00 94.38 86 ILE A C 1
ATOM 698 O O . ILE A 1 86 ? -7.981 -3.571 6.378 1.00 94.38 86 ILE A O 1
ATOM 702 N N . TYR A 1 87 ? -7.994 -5.596 7.335 1.00 94.50 87 TYR A N 1
ATOM 703 C CA . TYR A 1 87 ? -9.429 -5.680 7.536 1.00 94.50 87 TYR A CA 1
ATOM 704 C C . TYR A 1 87 ? -9.759 -5.539 9.024 1.00 94.50 87 TYR A C 1
ATOM 706 O O . TYR A 1 87 ? -9.376 -6.378 9.840 1.00 94.50 87 TYR A O 1
ATOM 714 N N . ASP A 1 88 ? -10.463 -4.469 9.383 1.00 94.81 88 ASP A N 1
ATOM 715 C CA . ASP A 1 88 ? -10.922 -4.217 10.749 1.00 94.81 88 ASP A CA 1
ATOM 716 C C . ASP A 1 88 ? -12.191 -5.030 11.037 1.00 94.81 88 ASP A C 1
ATOM 718 O O . ASP A 1 88 ? -13.245 -4.823 10.425 1.00 94.81 88 ASP A O 1
ATOM 722 N N . LEU A 1 89 ? -12.107 -5.951 12.000 1.00 94.12 89 LEU A N 1
ATOM 723 C CA . LEU A 1 89 ? -13.212 -6.844 12.342 1.00 94.12 89 LEU A CA 1
ATOM 724 C C . LEU A 1 89 ? -14.357 -6.138 13.069 1.00 94.12 89 LEU A C 1
ATOM 726 O O . LEU A 1 89 ? -15.476 -6.662 13.031 1.00 94.12 89 LEU A O 1
ATOM 730 N N . ASN A 1 90 ? -14.113 -4.984 13.691 1.00 93.56 90 ASN A N 1
ATOM 731 C CA . ASN A 1 90 ? -15.148 -4.214 14.375 1.00 93.56 90 ASN A CA 1
ATOM 732 C C . ASN A 1 90 ? -15.999 -3.442 13.369 1.00 93.56 90 ASN A C 1
ATOM 734 O O . ASN A 1 90 ? -17.224 -3.533 13.394 1.00 93.56 90 ASN A O 1
ATOM 738 N N . THR A 1 91 ? -15.351 -2.701 12.466 1.00 94.00 91 THR A N 1
ATOM 739 C CA . THR A 1 91 ? -16.052 -1.848 11.491 1.00 94.00 91 THR A CA 1
ATOM 740 C C . THR A 1 91 ? -16.389 -2.554 10.179 1.00 94.00 91 THR A C 1
ATOM 742 O O . THR A 1 91 ? -17.147 -2.002 9.383 1.00 94.00 91 THR A O 1
ATOM 745 N N . LYS A 1 92 ? -15.857 -3.766 9.953 1.00 93.00 92 LYS A N 1
ATOM 746 C CA . LYS A 1 92 ? -15.983 -4.537 8.701 1.00 93.00 92 LYS A CA 1
ATOM 747 C C . LYS A 1 92 ? -15.453 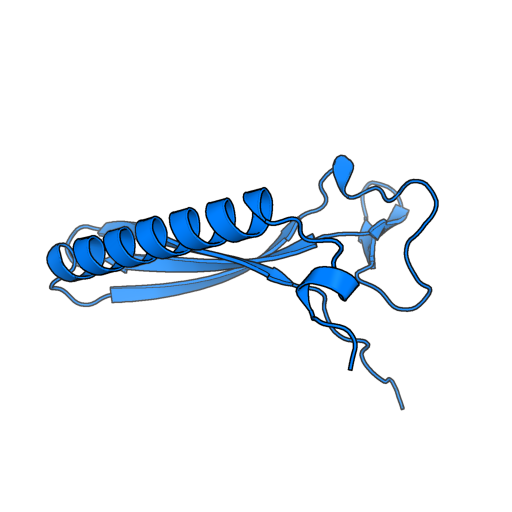-3.782 7.475 1.00 93.00 92 LYS A C 1
ATOM 749 O O . LYS A 1 92 ? -15.959 -3.944 6.367 1.00 93.00 92 LYS A O 1
ATOM 754 N N . LYS A 1 93 ? -14.439 -2.935 7.673 1.00 92.69 93 LYS A N 1
ATOM 755 C CA . LYS A 1 93 ? -13.804 -2.134 6.616 1.00 92.69 93 LYS A CA 1
ATOM 756 C C . LYS A 1 93 ? -12.406 -2.652 6.303 1.00 92.69 93 LYS A C 1
ATOM 758 O O . LYS A 1 93 ? -11.668 -3.032 7.208 1.00 92.69 93 LYS A O 1
ATOM 763 N N . ALA A 1 94 ? -12.048 -2.620 5.022 1.00 92.06 94 ALA A N 1
ATOM 764 C CA . ALA A 1 94 ? -10.698 -2.891 4.542 1.00 92.06 94 ALA A CA 1
ATOM 765 C C . ALA A 1 94 ? -9.946 -1.579 4.273 1.00 92.06 94 ALA A C 1
ATOM 767 O O . ALA A 1 94 ? -10.514 -0.634 3.724 1.00 92.06 94 ALA A O 1
ATOM 768 N N . TYR A 1 95 ? -8.664 -1.547 4.619 1.00 92.19 95 TYR A N 1
ATOM 769 C CA . TYR A 1 95 ? -7.747 -0.429 4.417 1.00 92.19 95 TYR A CA 1
ATOM 770 C C . TYR A 1 95 ? -6.489 -0.946 3.721 1.00 92.19 95 TYR A C 1
ATOM 772 O O . TYR A 1 95 ? -5.841 -1.860 4.226 1.00 92.19 95 TYR A O 1
ATOM 780 N N . MET A 1 96 ? -6.139 -0.385 2.563 1.00 90.56 96 MET A N 1
ATOM 781 C CA . MET A 1 96 ? -4.942 -0.795 1.827 1.00 90.56 96 MET A CA 1
ATOM 782 C C . MET A 1 96 ? -3.692 -0.164 2.450 1.00 90.56 96 MET A C 1
ATOM 784 O O . MET A 1 96 ? -3.578 1.053 2.517 1.00 90.56 96 MET A O 1
ATOM 788 N N . ILE A 1 97 ? -2.756 -1.002 2.891 1.00 90.31 97 ILE A N 1
ATOM 789 C CA . ILE A 1 97 ? -1.487 -0.628 3.537 1.00 90.31 97 ILE A CA 1
ATOM 790 C C . ILE A 1 97 ? -0.322 -0.667 2.541 1.00 90.31 97 ILE A C 1
ATOM 792 O O . ILE A 1 97 ? 0.821 -0.451 2.904 1.00 90.31 97 ILE A O 1
ATOM 796 N N . GLY A 1 98 ? -0.537 -1.018 1.287 1.00 86.75 98 GLY A N 1
ATOM 797 C CA . GLY A 1 98 ? 0.549 -0.950 0.326 1.00 86.75 98 GLY A CA 1
ATOM 798 C C . GLY A 1 98 ? 0.370 -1.905 -0.819 1.00 86.75 98 GLY A C 1
ATOM 799 O O . GLY A 1 98 ? -0.358 -2.890 -0.731 1.00 86.75 98 GLY A O 1
ATOM 800 N N . ALA A 1 99 ? 1.060 -1.565 -1.892 1.00 83.25 99 ALA A N 1
ATOM 801 C CA . ALA A 1 99 ? 1.140 -2.344 -3.102 1.00 83.25 99 ALA A CA 1
ATOM 802 C C . ALA A 1 99 ? 2.584 -2.235 -3.589 1.00 83.25 99 ALA A C 1
ATOM 804 O O . ALA A 1 99 ? 3.032 -1.164 -4.003 1.00 83.25 99 ALA A O 1
ATOM 805 N N . PHE A 1 100 ? 3.332 -3.324 -3.464 1.00 80.81 100 PHE A N 1
ATOM 806 C CA . PHE A 1 100 ? 4.763 -3.353 -3.722 1.00 80.81 100 PHE A CA 1
ATOM 807 C C . PHE A 1 100 ? 5.011 -4.121 -5.013 1.00 80.81 100 PHE A C 1
ATOM 809 O O . PHE A 1 100 ? 4.783 -5.334 -5.045 1.00 80.81 100 PHE A O 1
ATOM 816 N N . PRO A 1 101 ? 5.446 -3.449 -6.092 1.00 72.25 101 PRO A N 1
ATOM 817 C CA . PRO A 1 101 ? 5.873 -4.163 -7.275 1.00 72.25 101 PRO A CA 1
ATOM 818 C C . PRO A 1 101 ? 7.172 -4.892 -6.949 1.00 72.25 101 PRO A C 1
ATOM 820 O O . PRO A 1 101 ? 8.093 -4.311 -6.369 1.00 72.25 101 PRO A O 1
ATOM 823 N N . TYR A 1 102 ? 7.265 -6.156 -7.333 1.00 66.19 102 TYR A N 1
ATOM 824 C CA . TYR A 1 102 ? 8.496 -6.913 -7.180 1.00 66.19 102 TYR A CA 1
ATOM 825 C C . TYR A 1 102 ? 8.745 -7.799 -8.401 1.00 66.19 102 TYR A C 1
ATOM 827 O O . TYR A 1 102 ? 7.841 -8.119 -9.174 1.00 66.19 102 TYR A O 1
ATOM 835 N N . ALA A 1 103 ? 10.015 -8.132 -8.611 1.00 60.94 103 ALA A N 1
ATOM 836 C CA . ALA A 1 103 ? 10.415 -9.132 -9.586 1.00 60.94 103 ALA A CA 1
ATOM 837 C C . ALA A 1 103 ? 10.674 -10.442 -8.835 1.00 60.94 103 ALA A C 1
ATOM 839 O O . ALA A 1 103 ? 11.433 -10.429 -7.860 1.00 60.94 103 ALA A O 1
ATOM 840 N N . THR A 1 104 ? 10.084 -11.565 -9.257 1.00 53.91 104 THR A N 1
ATOM 841 C CA . THR A 1 104 ? 10.522 -12.868 -8.754 1.00 53.91 104 THR A CA 1
ATOM 842 C C . THR A 1 104 ? 11.972 -13.063 -9.173 1.00 53.91 104 THR A C 1
ATOM 844 O O . THR A 1 104 ? 12.331 -12.905 -10.340 1.00 53.91 104 THR A O 1
ATOM 847 N N . ARG A 1 105 ? 12.830 -13.351 -8.190 1.00 42.69 105 ARG A N 1
ATOM 848 C CA . ARG A 1 105 ? 14.210 -13.772 -8.443 1.00 42.69 105 ARG A CA 1
ATOM 849 C C . ARG A 1 105 ? 14.195 -15.030 -9.309 1.00 42.69 105 ARG A C 1
ATOM 851 O O . ARG A 1 105 ? 13.314 -15.869 -9.139 1.00 42.69 105 ARG A O 1
ATOM 858 N N . GLU A 1 106 ? 15.207 -15.162 -10.164 1.00 45.78 106 GLU A N 1
ATOM 859 C CA . GLU A 1 106 ? 15.575 -16.425 -10.808 1.00 45.78 106 GLU A CA 1
ATOM 860 C C . GLU A 1 106 ? 15.443 -17.582 -9.811 1.00 45.78 106 GLU A C 1
ATOM 862 O O . GLU A 1 106 ? 16.137 -17.614 -8.789 1.00 45.78 106 GLU A O 1
ATOM 867 N N . MET A 1 107 ? 14.544 -18.528 -10.092 1.00 38.44 107 MET A N 1
ATOM 868 C CA . MET A 1 107 ? 14.660 -19.852 -9.500 1.00 38.44 107 MET A CA 1
ATOM 869 C C . MET A 1 107 ? 15.879 -20.493 -10.158 1.00 38.44 107 MET A C 1
ATOM 871 O O . MET A 1 107 ? 15.839 -20.837 -11.336 1.00 38.44 107 MET A O 1
ATOM 875 N N . TYR A 1 108 ? 16.983 -20.588 -9.418 1.00 35.47 108 TYR A N 1
ATOM 876 C CA . TYR A 1 108 ? 18.098 -21.438 -9.815 1.00 35.47 108 TYR A CA 1
ATOM 877 C C . TYR A 1 108 ? 17.602 -22.886 -9.745 1.00 35.47 108 TYR A C 1
ATOM 879 O O . TYR A 1 108 ? 17.545 -23.476 -8.666 1.00 35.47 108 TYR A O 1
ATOM 887 N N . GLU A 1 109 ? 17.163 -23.425 -10.881 1.00 36.66 109 GLU A N 1
ATOM 888 C CA . GLU A 1 109 ? 17.057 -24.868 -11.068 1.00 36.66 109 GLU A CA 1
ATOM 889 C C . GLU A 1 109 ? 18.488 -25.425 -11.113 1.00 36.66 109 GLU A C 1
ATOM 891 O O . GLU A 1 109 ? 19.337 -24.916 -11.850 1.00 36.66 109 GLU A O 1
ATOM 896 N N . TRP A 1 110 ? 18.759 -26.392 -10.236 1.00 37.66 110 TRP A N 1
ATOM 897 C CA . TRP A 1 110 ? 20.040 -27.088 -10.113 1.00 37.66 110 TRP A CA 1
ATOM 898 C C . TRP A 1 110 ? 20.135 -28.212 -11.140 1.00 37.66 110 TRP A C 1
ATOM 900 O O . TRP A 1 110 ? 19.114 -28.919 -11.311 1.00 37.66 110 TRP A O 1
#

pLDDT: mean 74.04, std 18.79, range [35.47, 95.81]

Foldseek 3Di:
DPDPCVVVVPDPVNVVVVVVVVVVLVVVVVVVVVVAPADKDKDKDWDKDQDPVQQPPPDDDPFWQWDCDPVVRDTGGIWTWTWIWIQRPVVRDIDTSDIDTDIDPGPPDD